Protein AF-A0A443Q9H0-F1 (afdb_monomer_lite)

Foldseek 3Di:
DDDQQQPDPDPCSVVCSVPDQKDKAWDDPPDLVSLLVVLCVVPVPCSVLSSVLQCVQHVDHGGIWMAGPDPPDPQQARIWTDQDCVSVVNDRDIDTRHDPVVVVVVVVVVVVVD

Secondary structure (DSSP, 8-state):
-----TT---HHHHHHHHH-SEEEEE--SS--HHHHHHHHHH-TT-THHHHHHHHHHTSSTT-EEEEE--TTS-GGGSEEE--SGGGGTTS--PEE---HHHHHHHHHHHHT--

Sequence (114 aa):
MLLQNIFFKSPDMRTISLNAHYLVIMKNPRDRSQIRHLAMQLYPTNVNRLIEAYSDATGKPFSYIKVDCTALTPDEFRLQSRLTPEENNGVFAPVLYPPKEVCEKLKRKRKKKL

Radius of gyration: 15.63 Å; chains: 1; bounding box: 43×32×39 Å

Structure (mmCIF, N/CA/C/O backbone):
data_AF-A0A443Q9H0-F1
#
_entry.id   AF-A0A443Q9H0-F1
#
loop_
_atom_site.group_PDB
_atom_site.id
_atom_site.type_symbol
_atom_site.label_atom_id
_atom_site.label_alt_id
_atom_site.label_comp_id
_atom_site.label_asym_id
_atom_site.label_entity_id
_atom_site.label_seq_id
_atom_site.pdbx_PDB_ins_code
_atom_site.Cartn_x
_atom_site.Cartn_y
_atom_site.Cartn_z
_atom_site.occupancy
_atom_site.B_iso_or_equiv
_atom_site.auth_seq_id
_atom_site.auth_comp_id
_atom_site.auth_asym_id
_atom_site.auth_atom_id
_atom_site.pdbx_PDB_model_num
ATOM 1 N N . MET A 1 1 ? 13.226 -20.107 -4.877 1.00 59.41 1 MET A N 1
ATOM 2 C CA . MET A 1 1 ? 12.859 -19.013 -3.946 1.00 59.41 1 MET A CA 1
ATOM 3 C C . MET A 1 1 ? 11.817 -18.139 -4.630 1.00 59.41 1 MET A C 1
ATOM 5 O O . MET A 1 1 ? 12.083 -17.705 -5.741 1.00 59.41 1 MET A O 1
ATOM 9 N N . LEU A 1 2 ? 10.659 -17.896 -4.010 1.00 71.56 2 LEU A N 1
ATOM 10 C CA . LEU A 1 2 ? 9.687 -16.917 -4.512 1.00 71.56 2 LEU A CA 1
ATOM 11 C C . LEU A 1 2 ? 10.109 -15.514 -4.050 1.00 71.56 2 LEU A C 1
ATOM 13 O O . LEU A 1 2 ? 10.341 -15.307 -2.858 1.00 71.56 2 LEU A O 1
ATOM 17 N N . LEU A 1 3 ? 10.239 -14.561 -4.975 1.00 79.25 3 LEU A N 1
ATOM 18 C CA . LEU A 1 3 ? 10.619 -13.183 -4.659 1.00 79.25 3 LEU A CA 1
ATOM 19 C C . LEU A 1 3 ? 9.378 -12.281 -4.679 1.00 79.25 3 LEU A C 1
ATOM 21 O O . LEU A 1 3 ? 8.811 -12.028 -5.734 1.00 79.25 3 LEU A O 1
ATOM 25 N N . GLN A 1 4 ? 8.986 -11.762 -3.517 1.00 82.38 4 GLN A N 1
ATOM 26 C CA . GLN A 1 4 ? 7.946 -10.736 -3.390 1.00 82.38 4 GLN A CA 1
ATOM 27 C C . GLN A 1 4 ? 8.611 -9.360 -3.303 1.00 82.38 4 GLN A C 1
ATOM 29 O O . GLN A 1 4 ? 8.785 -8.814 -2.215 1.00 82.38 4 GLN A O 1
ATOM 34 N N . ASN A 1 5 ? 9.080 -8.855 -4.445 1.00 87.75 5 ASN A N 1
ATOM 35 C CA . ASN A 1 5 ? 9.710 -7.541 -4.545 1.00 87.75 5 ASN A CA 1
ATOM 36 C C . ASN A 1 5 ? 8.859 -6.622 -5.425 1.00 87.75 5 ASN A C 1
ATOM 38 O O . ASN A 1 5 ? 8.802 -6.811 -6.638 1.00 87.75 5 ASN A O 1
ATOM 42 N N . ILE A 1 6 ? 8.235 -5.622 -4.803 1.00 87.25 6 ILE A N 1
ATOM 43 C 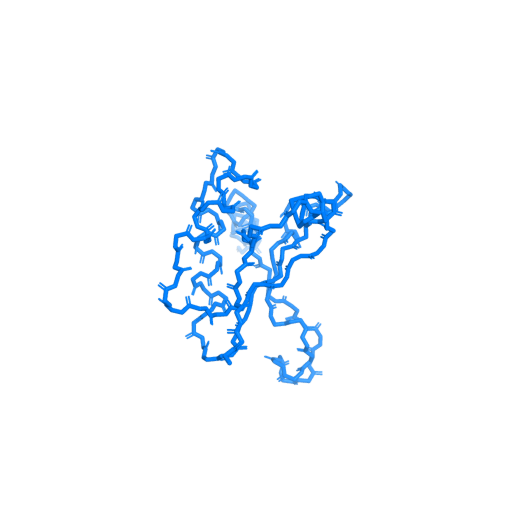CA . ILE A 1 6 ? 7.402 -4.623 -5.489 1.00 87.25 6 ILE A CA 1
ATOM 44 C C . ILE A 1 6 ? 8.276 -3.691 -6.346 1.00 87.25 6 ILE A C 1
ATOM 46 O O . ILE A 1 6 ? 7.845 -3.195 -7.381 1.00 87.25 6 ILE A O 1
ATOM 50 N N . PHE A 1 7 ? 9.541 -3.508 -5.961 1.00 88.06 7 PHE A N 1
ATOM 51 C CA . PHE A 1 7 ? 10.525 -2.670 -6.647 1.00 88.06 7 PHE A CA 1
ATOM 52 C C . PHE A 1 7 ? 11.578 -3.526 -7.355 1.00 88.06 7 PHE A C 1
ATOM 54 O O . PHE A 1 7 ? 12.789 -3.324 -7.207 1.00 88.06 7 PHE A O 1
ATOM 61 N N . PHE A 1 8 ? 11.122 -4.533 -8.103 1.00 89.25 8 PHE A N 1
ATOM 62 C CA . PHE A 1 8 ? 12.023 -5.349 -8.906 1.00 89.25 8 PHE A CA 1
ATOM 63 C C . PHE A 1 8 ? 12.728 -4.485 -9.958 1.00 89.25 8 PHE A C 1
ATOM 65 O O . PHE A 1 8 ? 12.091 -3.736 -10.700 1.00 89.25 8 PHE A O 1
ATOM 72 N N . LYS A 1 9 ? 14.060 -4.582 -10.017 1.00 87.44 9 LYS A N 1
ATOM 73 C CA . LYS A 1 9 ? 14.882 -3.814 -10.957 1.00 87.44 9 LYS A CA 1
ATOM 74 C C . LYS A 1 9 ? 14.780 -4.438 -12.347 1.00 87.44 9 LYS A C 1
ATOM 76 O O . LYS A 1 9 ? 15.572 -5.301 -12.704 1.00 87.44 9 LYS A O 1
ATOM 81 N N . SER A 1 10 ? 13.788 -4.000 -13.111 1.00 88.50 10 SER A N 1
ATOM 82 C CA . SER A 1 10 ? 13.628 -4.307 -14.532 1.00 88.50 10 SER A CA 1
ATOM 83 C C . SER A 1 10 ? 13.095 -3.064 -15.258 1.00 88.50 10 SER A C 1
ATOM 85 O O . SER A 1 10 ? 12.333 -2.311 -14.639 1.00 88.50 10 SER A O 1
ATOM 87 N N . PRO A 1 11 ? 13.492 -2.823 -16.525 1.00 87.00 11 PRO A N 1
ATOM 88 C CA . PRO A 1 11 ? 13.079 -1.644 -17.291 1.00 87.00 11 PRO A CA 1
ATOM 89 C C . PRO A 1 11 ? 11.559 -1.444 -17.316 1.00 87.00 11 PRO A C 1
ATOM 91 O O . PRO A 1 11 ? 11.074 -0.346 -17.046 1.00 87.00 11 PRO A O 1
ATOM 94 N N . ASP A 1 12 ? 10.809 -2.524 -17.533 1.00 90.62 12 ASP A N 1
ATOM 95 C CA . ASP A 1 12 ? 9.355 -2.454 -17.720 1.00 90.62 12 ASP A CA 1
ATOM 96 C C . ASP A 1 12 ? 8.584 -2.495 -16.399 1.00 90.62 12 ASP A C 1
ATOM 98 O O . ASP A 1 12 ? 7.470 -1.976 -16.298 1.00 90.62 12 ASP A O 1
ATOM 102 N N . MET A 1 13 ? 9.181 -3.069 -15.350 1.00 90.12 13 MET A N 1
ATOM 103 C CA . MET A 1 13 ? 8.496 -3.287 -14.072 1.00 90.12 13 MET A CA 1
ATOM 104 C C . MET A 1 13 ? 8.066 -1.987 -13.405 1.00 90.12 13 MET A C 1
ATOM 106 O O . MET A 1 13 ? 7.007 -1.945 -12.780 1.00 90.12 13 MET A O 1
ATOM 110 N N . ARG A 1 14 ? 8.842 -0.910 -13.571 1.00 87.38 14 ARG A N 1
ATOM 111 C CA . ARG A 1 14 ? 8.445 0.413 -13.079 1.00 87.38 14 ARG A CA 1
ATOM 112 C C . ARG A 1 14 ? 7.151 0.873 -13.750 1.00 87.38 14 ARG A C 1
ATOM 114 O O . ARG A 1 14 ? 6.229 1.293 -13.058 1.00 87.38 14 ARG A O 1
ATOM 121 N N . THR A 1 15 ? 7.080 0.786 -15.074 1.00 90.94 15 THR A N 1
ATOM 122 C CA . THR A 1 15 ? 5.912 1.215 -15.851 1.00 90.94 15 THR A CA 1
ATOM 123 C C . THR A 1 15 ? 4.695 0.353 -15.534 1.00 90.94 15 THR A C 1
ATOM 125 O O . THR A 1 15 ? 3.621 0.893 -15.276 1.00 90.94 15 THR A O 1
ATOM 128 N N . ILE A 1 16 ? 4.867 -0.970 -15.470 1.00 92.06 16 ILE A N 1
ATOM 129 C CA . ILE A 1 16 ? 3.791 -1.906 -15.120 1.00 92.06 16 ILE A CA 1
ATOM 130 C C . ILE A 1 16 ? 3.269 -1.615 -13.709 1.00 92.06 16 ILE A C 1
ATOM 132 O O . ILE A 1 16 ? 2.065 -1.466 -13.518 1.00 92.06 16 ILE A O 1
ATOM 136 N N . SER A 1 17 ? 4.163 -1.465 -12.725 1.00 90.25 17 SER A N 1
ATOM 137 C CA . SER A 1 17 ? 3.770 -1.213 -11.335 1.00 90.25 17 SER A CA 1
ATOM 138 C C . SER A 1 17 ? 3.061 0.128 -11.147 1.00 90.25 17 SER A C 1
ATOM 140 O O . SER A 1 17 ? 2.186 0.214 -10.291 1.00 90.25 17 SER A O 1
ATOM 142 N N . LEU A 1 18 ? 3.434 1.168 -11.902 1.00 89.00 18 LEU A N 1
ATOM 143 C CA . LEU A 1 18 ? 2.801 2.489 -11.809 1.00 89.00 18 LEU A CA 1
ATOM 144 C C . LEU A 1 18 ? 1.412 2.534 -12.460 1.00 89.00 18 LEU A C 1
ATOM 146 O O . LEU A 1 18 ? 0.577 3.320 -12.027 1.00 89.00 18 LEU A O 1
ATOM 150 N N . ASN A 1 19 ? 1.160 1.699 -13.472 1.00 92.06 19 ASN A N 1
ATOM 151 C CA . ASN A 1 19 ? -0.135 1.628 -14.161 1.00 92.06 19 ASN A CA 1
ATOM 152 C C . ASN A 1 19 ? -1.058 0.527 -13.611 1.00 92.06 19 ASN A C 1
ATOM 154 O O . ASN A 1 19 ? -2.198 0.394 -14.051 1.00 92.06 19 ASN A O 1
ATOM 158 N N . ALA A 1 20 ? -0.591 -0.277 -12.654 1.00 94.00 20 ALA A N 1
ATOM 159 C CA . ALA A 1 20 ? -1.397 -1.323 -12.046 1.00 94.00 20 ALA A CA 1
ATOM 160 C C . ALA A 1 20 ? -2.561 -0.724 -11.238 1.00 94.00 20 ALA A C 1
ATOM 162 O O . ALA A 1 20 ? -2.355 0.031 -10.289 1.00 94.00 20 ALA A O 1
ATOM 163 N N . HIS A 1 21 ? -3.793 -1.113 -11.573 1.00 95.31 21 HIS A N 1
ATOM 164 C CA . HIS A 1 21 ? -4.982 -0.713 -10.812 1.00 95.31 21 HIS A CA 1
ATOM 165 C C . HIS A 1 21 ? -5.080 -1.406 -9.455 1.00 95.31 21 HIS A C 1
ATOM 167 O O . HIS A 1 21 ? -5.597 -0.825 -8.505 1.00 95.31 21 HIS A O 1
ATOM 173 N N . TYR A 1 22 ? -4.577 -2.634 -9.346 1.00 95.19 22 TYR A N 1
ATOM 174 C CA . TYR A 1 22 ? -4.649 -3.415 -8.120 1.00 95.19 22 TYR A CA 1
ATOM 175 C C . TYR A 1 22 ? -3.280 -3.967 -7.763 1.00 95.19 22 TYR A C 1
ATOM 177 O O . TYR A 1 22 ? -2.614 -4.590 -8.589 1.00 95.19 22 TYR A O 1
ATOM 185 N N . LEU A 1 23 ? -2.894 -3.781 -6.506 1.00 95.38 23 LEU A N 1
ATOM 186 C CA . LEU A 1 23 ? -1.716 -4.403 -5.919 1.00 95.38 23 LEU A CA 1
ATOM 187 C C . LEU A 1 23 ? -2.170 -5.312 -4.781 1.00 95.38 23 LEU A C 1
ATOM 189 O O . LEU A 1 23 ? -2.921 -4.883 -3.908 1.00 95.38 23 LEU A O 1
ATOM 193 N N . VAL A 1 24 ? -1.702 -6.558 -4.770 1.00 95.12 24 VAL A N 1
ATOM 194 C CA . VAL A 1 24 ? -1.898 -7.486 -3.650 1.00 95.12 24 VAL A CA 1
ATOM 195 C C . VAL A 1 24 ? -0.550 -7.708 -2.987 1.00 95.12 24 VAL A C 1
ATOM 197 O O . VAL A 1 24 ? 0.365 -8.274 -3.581 1.00 95.12 24 VAL A O 1
ATOM 200 N N . ILE A 1 25 ? -0.425 -7.233 -1.753 1.00 94.69 25 ILE A N 1
ATOM 201 C CA . ILE A 1 25 ? 0.827 -7.248 -1.006 1.00 94.69 25 ILE A CA 1
ATOM 202 C C . ILE A 1 25 ? 0.700 -8.264 0.115 1.00 94.69 25 ILE A C 1
ATOM 204 O O . ILE A 1 25 ? -0.060 -8.072 1.065 1.00 94.69 25 ILE A O 1
ATOM 208 N N . MET A 1 26 ? 1.441 -9.358 -0.009 1.00 93.94 26 MET A N 1
ATOM 209 C CA . MET A 1 26 ? 1.425 -10.437 0.971 1.00 93.94 26 MET A CA 1
ATOM 210 C C . MET A 1 26 ? 2.282 -10.109 2.193 1.00 93.94 26 MET A C 1
ATOM 212 O O . MET A 1 26 ? 3.209 -9.299 2.132 1.00 93.94 26 MET A O 1
ATOM 216 N N . LYS A 1 27 ? 2.000 -10.798 3.301 1.00 93.19 27 LYS A N 1
ATOM 217 C CA . LYS A 1 27 ? 2.819 -10.751 4.508 1.00 93.19 27 LYS A CA 1
ATOM 218 C C . LYS A 1 27 ? 4.251 -11.186 4.209 1.00 93.19 27 LYS A C 1
ATOM 220 O O . LYS A 1 27 ? 4.527 -12.367 4.005 1.00 93.19 27 LYS A O 1
ATOM 225 N N . ASN A 1 28 ? 5.170 -10.236 4.317 1.00 91.44 28 ASN A N 1
ATOM 226 C CA . ASN A 1 28 ? 6.603 -10.480 4.271 1.00 91.44 28 ASN A CA 1
ATOM 227 C C . ASN A 1 28 ? 7.282 -9.893 5.527 1.00 91.44 28 ASN A C 1
ATOM 229 O O . ASN A 1 28 ? 7.375 -8.669 5.653 1.00 91.44 28 ASN A O 1
ATOM 233 N N . PRO A 1 29 ? 7.761 -10.727 6.472 1.00 89.06 29 PRO A N 1
ATOM 234 C CA . PRO A 1 29 ? 8.412 -10.242 7.690 1.00 89.06 29 PRO A CA 1
ATOM 235 C C . PRO A 1 29 ? 9.825 -9.695 7.443 1.00 89.06 29 PRO A C 1
ATOM 237 O O . PRO A 1 29 ? 10.308 -8.893 8.241 1.00 89.06 29 PRO A O 1
ATOM 240 N N . ARG A 1 30 ? 10.484 -10.114 6.351 1.00 88.75 30 ARG A N 1
ATOM 241 C CA . ARG A 1 30 ? 11.876 -9.758 6.040 1.00 88.75 30 ARG A CA 1
ATOM 242 C C . ARG A 1 30 ? 12.010 -8.316 5.565 1.00 88.75 30 ARG A C 1
ATOM 244 O O . ARG A 1 30 ? 12.999 -7.670 5.886 1.00 88.75 30 ARG A O 1
ATOM 251 N N . ASP A 1 31 ? 11.044 -7.828 4.788 1.00 84.00 31 ASP A N 1
ATOM 252 C CA . ASP A 1 31 ? 11.201 -6.584 4.033 1.00 84.00 31 ASP A CA 1
ATOM 253 C C . ASP A 1 31 ? 10.046 -5.597 4.253 1.00 84.00 31 ASP A C 1
ATOM 255 O O . ASP A 1 31 ? 9.179 -5.379 3.407 1.00 84.00 31 ASP A O 1
ATOM 259 N N . ARG A 1 32 ? 10.031 -4.991 5.446 1.00 87.62 32 ARG A N 1
ATOM 260 C CA . ARG A 1 32 ? 9.044 -3.965 5.818 1.00 87.62 32 ARG A CA 1
ATOM 261 C C . ARG A 1 32 ? 9.335 -2.592 5.203 1.00 87.62 32 ARG A C 1
ATOM 263 O O . ARG A 1 32 ? 8.433 -1.755 5.152 1.00 87.62 32 ARG A O 1
ATOM 270 N N . SER A 1 33 ? 10.560 -2.335 4.737 1.00 92.44 33 SER A N 1
ATOM 271 C CA . SER A 1 33 ? 10.917 -1.037 4.150 1.00 92.44 33 SER A CA 1
ATOM 272 C C . SER A 1 33 ? 10.214 -0.818 2.810 1.00 92.44 33 SER A C 1
ATOM 274 O O . SER A 1 33 ? 9.773 0.301 2.551 1.00 92.44 33 SER A O 1
ATOM 276 N N . GLN A 1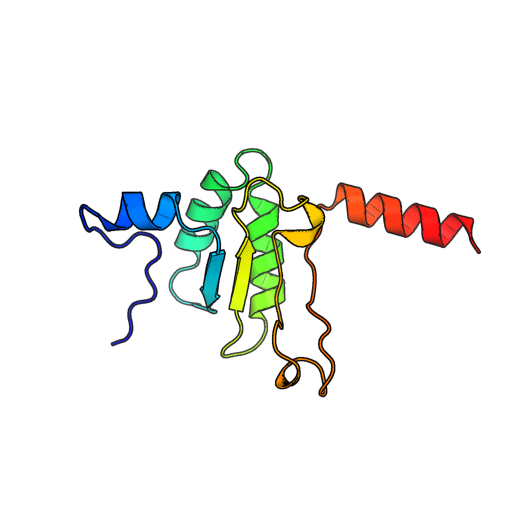 34 ? 9.996 -1.873 2.013 1.00 92.88 34 GLN A N 1
ATOM 277 C CA . GLN A 1 34 ? 9.205 -1.782 0.778 1.00 92.88 34 GLN A CA 1
ATOM 278 C C . GLN A 1 34 ? 7.805 -1.203 1.024 1.00 92.88 34 GLN A C 1
ATOM 280 O O . GLN A 1 34 ? 7.362 -0.332 0.276 1.00 92.88 34 GLN A O 1
ATOM 285 N N . ILE A 1 35 ? 7.140 -1.608 2.111 1.00 95.44 35 ILE A N 1
ATOM 286 C CA . ILE A 1 35 ? 5.817 -1.079 2.476 1.00 95.44 35 ILE A CA 1
ATOM 287 C C . ILE A 1 35 ? 5.891 0.418 2.768 1.00 95.44 35 ILE A C 1
ATOM 289 O O . ILE A 1 35 ? 5.038 1.176 2.316 1.00 95.44 35 ILE A O 1
ATOM 293 N N . ARG A 1 36 ? 6.934 0.867 3.477 1.00 95.12 36 ARG A N 1
ATOM 294 C CA . ARG A 1 36 ? 7.150 2.293 3.756 1.00 95.12 36 ARG A CA 1
ATOM 295 C C . ARG A 1 36 ? 7.399 3.087 2.473 1.00 95.12 36 ARG A C 1
ATOM 297 O O . ARG A 1 36 ? 6.836 4.166 2.319 1.00 95.12 36 ARG A O 1
ATOM 304 N N . HIS A 1 37 ? 8.214 2.569 1.555 1.00 95.06 37 HIS A N 1
ATOM 305 C CA . 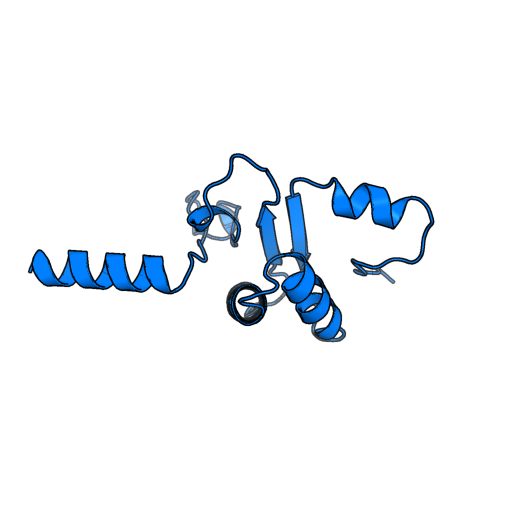HIS A 1 37 ? 8.473 3.224 0.270 1.00 95.06 37 HIS A CA 1
ATOM 306 C C . HIS A 1 37 ? 7.214 3.335 -0.585 1.00 95.06 37 HIS A C 1
ATOM 308 O O . HIS A 1 37 ? 6.921 4.414 -1.097 1.00 95.06 37 HIS A O 1
ATOM 314 N N . LEU A 1 38 ? 6.428 2.263 -0.662 1.00 95.25 38 LEU A N 1
ATOM 315 C CA . LEU A 1 38 ? 5.148 2.283 -1.357 1.00 95.25 38 LEU A CA 1
ATOM 316 C C . LEU A 1 38 ? 4.156 3.248 -0.689 1.00 95.25 38 LEU A C 1
ATOM 318 O O . LEU A 1 38 ? 3.471 4.005 -1.369 1.00 95.25 38 LEU A O 1
ATOM 322 N N . ALA A 1 39 ? 4.121 3.283 0.644 1.00 95.94 39 ALA A N 1
ATOM 323 C CA . ALA A 1 39 ? 3.270 4.197 1.398 1.00 95.94 39 ALA A CA 1
ATOM 324 C C . ALA A 1 39 ? 3.602 5.669 1.117 1.00 95.94 39 ALA A C 1
ATOM 326 O O . ALA A 1 39 ? 2.689 6.479 1.002 1.00 95.94 39 ALA A O 1
ATOM 327 N N . MET A 1 40 ? 4.884 6.014 0.957 1.00 96.00 40 MET A N 1
ATOM 328 C CA . MET A 1 40 ? 5.300 7.364 0.556 1.00 96.00 40 MET A CA 1
ATOM 329 C C . MET A 1 40 ? 4.853 7.719 -0.867 1.00 96.00 40 MET A C 1
ATOM 331 O O . MET A 1 40 ? 4.546 8.878 -1.124 1.00 96.00 40 MET A O 1
ATOM 335 N N . GLN A 1 41 ? 4.800 6.743 -1.779 1.00 93.81 41 GLN A N 1
ATOM 336 C CA . GLN A 1 41 ? 4.324 6.961 -3.149 1.00 93.81 41 GLN A CA 1
ATOM 337 C C . GLN A 1 41 ? 2.801 7.131 -3.214 1.00 93.81 41 GLN A C 1
ATOM 339 O O . GLN A 1 41 ? 2.318 8.003 -3.927 1.00 93.81 41 GLN A O 1
ATOM 344 N N . LEU A 1 42 ? 2.049 6.323 -2.461 1.00 93.81 42 LEU A N 1
ATOM 345 C CA . LEU A 1 42 ? 0.581 6.344 -2.478 1.00 93.81 42 LEU A CA 1
ATOM 346 C C . LEU A 1 42 ? -0.017 7.448 -1.598 1.00 93.81 42 LEU A C 1
ATOM 348 O O . LEU A 1 42 ? -1.038 8.036 -1.945 1.00 93.81 42 LEU A O 1
ATOM 352 N N . TYR A 1 43 ? 0.605 7.721 -0.450 1.00 94.50 43 TYR A N 1
ATOM 353 C CA . TYR A 1 43 ? 0.097 8.631 0.575 1.00 94.50 43 TYR A CA 1
ATOM 354 C C . TYR A 1 43 ? 1.222 9.542 1.093 1.00 94.50 43 TYR A C 1
ATOM 356 O O . TYR A 1 43 ? 1.618 9.431 2.258 1.00 94.50 43 TYR A O 1
ATOM 364 N N . PRO A 1 44 ? 1.741 10.471 0.267 1.00 93.44 44 PRO A N 1
ATOM 365 C CA . PRO A 1 44 ? 2.901 11.294 0.620 1.00 93.44 44 PRO A CA 1
ATOM 366 C C . PRO A 1 44 ? 2.694 12.127 1.894 1.00 93.44 44 PRO A C 1
ATOM 368 O O . PRO A 1 44 ? 3.633 12.341 2.654 1.00 93.44 44 PRO A O 1
ATOM 371 N N . THR A 1 45 ? 1.460 12.549 2.173 1.00 94.50 45 THR A N 1
ATOM 372 C CA . THR A 1 45 ? 1.101 13.315 3.378 1.00 94.50 45 THR A CA 1
ATOM 373 C C . THR A 1 45 ? 0.750 12.437 4.581 1.00 94.50 45 THR A C 1
ATOM 375 O O . THR A 1 45 ? 0.692 12.936 5.703 1.00 94.50 45 THR A O 1
ATOM 378 N N . ASN A 1 46 ? 0.503 11.136 4.383 1.00 93.44 46 ASN A N 1
ATOM 379 C CA . ASN A 1 46 ? 0.039 10.232 5.437 1.00 93.44 46 ASN A CA 1
ATOM 380 C C . ASN A 1 46 ? 0.541 8.793 5.239 1.00 93.44 46 ASN A C 1
ATOM 382 O O . ASN A 1 46 ? -0.228 7.845 5.077 1.00 93.44 46 ASN A O 1
ATOM 386 N N . VAL A 1 47 ? 1.862 8.634 5.299 1.00 94.56 47 VAL A N 1
ATOM 387 C CA . VAL A 1 47 ? 2.560 7.349 5.119 1.00 94.56 47 VAL A CA 1
ATOM 388 C C . VAL A 1 47 ? 2.077 6.285 6.116 1.00 94.56 47 VAL A C 1
ATOM 390 O O . VAL A 1 47 ? 1.950 5.108 5.776 1.00 94.56 47 VAL A O 1
ATOM 393 N N . ASN A 1 48 ? 1.761 6.696 7.348 1.00 94.88 48 ASN A N 1
ATOM 394 C CA . ASN A 1 48 ? 1.322 5.783 8.406 1.00 94.88 48 ASN A CA 1
ATOM 395 C C . ASN A 1 48 ? 0.031 5.047 8.048 1.00 94.88 48 ASN A C 1
ATOM 397 O O . ASN A 1 48 ? -0.171 3.934 8.520 1.00 94.88 48 ASN A O 1
ATOM 401 N N . ARG A 1 49 ? -0.805 5.612 7.173 1.00 94.62 49 ARG A N 1
ATOM 402 C CA . ARG A 1 49 ? -2.051 4.981 6.739 1.00 94.62 49 ARG A CA 1
ATOM 403 C C . ARG A 1 49 ? -1.836 3.576 6.185 1.00 94.62 49 ARG A C 1
ATOM 405 O O . ARG A 1 49 ? -2.472 2.636 6.653 1.00 94.62 49 ARG A O 1
ATOM 412 N N . LEU A 1 50 ? -0.959 3.430 5.191 1.00 96.25 50 LEU A N 1
ATOM 413 C CA . LEU A 1 50 ? -0.715 2.122 4.583 1.00 96.25 50 LEU A CA 1
ATOM 414 C C . LEU A 1 50 ? 0.062 1.210 5.533 1.00 96.25 50 LEU A C 1
ATOM 416 O O . LEU A 1 50 ? -0.200 0.015 5.565 1.00 96.25 50 LEU A O 1
ATOM 420 N N . ILE A 1 51 ? 0.992 1.759 6.319 1.00 96.00 51 ILE A N 1
ATOM 421 C CA . ILE A 1 51 ? 1.802 0.974 7.261 1.00 96.00 51 ILE A CA 1
ATOM 422 C C . ILE A 1 51 ? 0.922 0.339 8.345 1.00 96.00 51 ILE A C 1
ATOM 424 O O . ILE A 1 51 ? 1.034 -0.859 8.598 1.00 96.00 51 ILE A O 1
ATOM 428 N N . GLU A 1 52 ? 0.037 1.122 8.964 1.00 96.06 52 GLU A N 1
ATOM 429 C CA . GLU A 1 52 ? -0.894 0.645 9.990 1.00 96.06 52 GLU A CA 1
ATOM 430 C C . GLU A 1 52 ? -1.885 -0.368 9.399 1.00 96.06 52 GLU A C 1
ATOM 432 O O . GLU A 1 52 ? -2.051 -1.453 9.956 1.00 96.06 52 GLU A O 1
ATOM 437 N N . ALA A 1 53 ? -2.473 -0.064 8.233 1.00 96.62 53 ALA A N 1
ATOM 438 C CA . ALA A 1 53 ? -3.395 -0.970 7.547 1.00 96.62 53 ALA A CA 1
ATOM 439 C C . ALA A 1 53 ? -2.723 -2.296 7.160 1.00 96.62 53 ALA A C 1
ATOM 441 O O . ALA A 1 53 ? -3.290 -3.362 7.381 1.00 96.62 53 ALA A O 1
ATOM 442 N N . TYR A 1 54 ? -1.496 -2.250 6.631 1.00 96.56 54 TYR A N 1
ATOM 443 C CA . TYR A 1 54 ? -0.713 -3.445 6.320 1.00 96.56 54 TYR A CA 1
ATOM 444 C C . TYR A 1 54 ? -0.405 -4.246 7.585 1.00 96.56 54 TYR A C 1
ATOM 446 O O . TYR A 1 54 ? -0.526 -5.468 7.566 1.00 96.56 54 TYR A O 1
ATOM 454 N N . SER A 1 55 ? -0.030 -3.590 8.687 1.00 95.75 55 SER A N 1
ATOM 455 C CA . SER A 1 55 ? 0.262 -4.274 9.951 1.00 95.75 55 SER A CA 1
ATOM 456 C C . SER A 1 55 ? -0.961 -5.006 10.509 1.00 95.75 55 SER A C 1
ATOM 458 O O . SER A 1 55 ? -0.820 -6.129 10.988 1.00 95.75 55 SER A O 1
ATOM 460 N N . ASP A 1 56 ? -2.144 -4.394 10.435 1.00 95.94 56 ASP A N 1
ATOM 461 C CA . ASP A 1 56 ? -3.395 -5.030 10.856 1.00 95.94 56 ASP A CA 1
ATOM 462 C C . ASP A 1 56 ? -3.802 -6.170 9.906 1.00 95.94 56 ASP A C 1
ATOM 464 O O . ASP A 1 56 ? -4.005 -7.309 10.338 1.00 95.94 56 ASP A O 1
ATOM 468 N N . ALA A 1 57 ? -3.816 -5.897 8.596 1.00 95.81 57 ALA A N 1
ATOM 469 C CA . ALA A 1 57 ? -4.165 -6.877 7.570 1.00 95.81 57 ALA A CA 1
ATOM 470 C C . ALA A 1 57 ? -3.244 -8.101 7.611 1.00 95.81 57 ALA A C 1
ATOM 472 O O . ALA A 1 57 ? -3.703 -9.228 7.417 1.00 95.81 57 ALA A O 1
ATOM 473 N N . THR A 1 58 ? -1.955 -7.892 7.909 1.00 95.19 58 THR A N 1
ATOM 474 C CA . THR A 1 58 ? -0.935 -8.944 7.893 1.00 95.19 58 THR A CA 1
ATOM 475 C C . THR A 1 58 ? -0.644 -9.606 9.245 1.00 95.19 58 THR A C 1
ATOM 477 O O . THR A 1 58 ? 0.384 -10.269 9.429 1.00 95.19 58 THR A O 1
ATOM 480 N N . GLY A 1 59 ? -1.551 -9.500 10.221 1.00 92.75 59 GLY A N 1
ATOM 481 C CA . GLY A 1 59 ? -1.376 -10.125 11.539 1.00 92.75 59 GLY A CA 1
ATOM 482 C C . GLY A 1 59 ? -1.195 -11.654 11.485 1.00 92.75 59 GLY A C 1
ATOM 483 O O . GLY A 1 59 ? -0.315 -12.204 12.150 1.00 92.75 59 GLY A O 1
ATOM 484 N N . LYS A 1 60 ? -1.938 -12.353 10.617 1.00 92.44 60 LYS A N 1
ATOM 485 C CA . LYS A 1 60 ? -1.917 -13.828 10.487 1.00 92.44 60 LYS A CA 1
ATOM 486 C C . LYS A 1 60 ? -0.918 -14.320 9.423 1.00 92.44 60 LYS A C 1
ATOM 488 O O . LYS A 1 60 ? -0.562 -13.545 8.543 1.00 92.44 60 LYS A O 1
ATOM 493 N N . PRO A 1 61 ? -0.418 -15.566 9.460 1.00 92.44 61 PRO A N 1
ATOM 494 C CA . PRO A 1 61 ? 0.333 -16.147 8.337 1.00 92.44 61 PRO A CA 1
ATOM 495 C C . PRO A 1 61 ? -0.47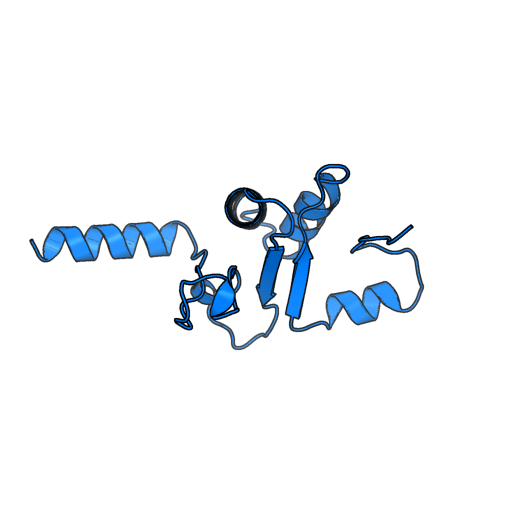4 -16.127 7.026 1.00 92.44 61 PRO A C 1
ATOM 497 O O . PRO A 1 61 ? -1.698 -16.178 7.075 1.00 92.44 61 PRO A O 1
ATOM 500 N N . PHE A 1 62 ? 0.209 -16.037 5.878 1.00 90.81 62 PHE A N 1
ATOM 501 C CA . PHE A 1 62 ? -0.382 -16.056 4.520 1.00 90.81 62 PHE A CA 1
ATOM 502 C C . PHE A 1 62 ? -1.438 -14.981 4.211 1.00 90.81 62 PHE A C 1
ATOM 504 O O . PHE A 1 62 ? -2.133 -15.050 3.205 1.00 90.81 62 PHE A O 1
ATOM 511 N N . SER A 1 63 ? -1.527 -13.959 5.052 1.00 94.44 63 SER A N 1
ATOM 512 C CA . SER A 1 63 ? -2.408 -12.813 4.860 1.00 94.44 63 SER A CA 1
ATOM 513 C C . SER A 1 63 ? -1.820 -11.787 3.889 1.00 94.44 63 SER A C 1
ATOM 515 O O . SER A 1 63 ? -0.630 -11.817 3.554 1.00 94.44 63 SER A O 1
ATOM 517 N N . TYR A 1 64 ? -2.663 -10.865 3.437 1.00 95.56 64 TYR A N 1
ATOM 518 C CA . TYR A 1 64 ? -2.314 -9.839 2.464 1.00 95.56 64 TYR A CA 1
ATOM 519 C C . TYR A 1 64 ? -3.169 -8.582 2.652 1.00 95.56 64 TYR A C 1
ATOM 521 O O . TYR A 1 64 ? -4.216 -8.606 3.302 1.00 95.56 64 TYR A O 1
ATOM 529 N N . ILE A 1 65 ? -2.731 -7.488 2.035 1.00 96.69 65 ILE A N 1
ATOM 530 C CA . ILE A 1 65 ? -3.545 -6.294 1.809 1.00 96.69 65 ILE A CA 1
ATOM 531 C C . ILE A 1 65 ? -3.682 -6.061 0.304 1.00 96.69 65 ILE A C 1
ATOM 533 O O . ILE A 1 65 ? -2.710 -6.162 -0.446 1.00 96.69 65 ILE A O 1
ATOM 537 N N . LYS A 1 66 ? -4.896 -5.750 -0.140 1.00 96.88 66 LYS A N 1
ATOM 538 C CA . LYS A 1 66 ? -5.174 -5.214 -1.469 1.00 96.88 66 LYS A CA 1
ATOM 539 C C . LYS A 1 66 ? -5.133 -3.693 -1.401 1.00 96.88 66 LYS A C 1
ATOM 541 O O . LYS A 1 66 ? -5.782 -3.085 -0.548 1.00 96.88 66 LYS A O 1
ATOM 546 N N . VAL A 1 67 ? -4.425 -3.103 -2.350 1.00 97.00 67 VAL A N 1
ATOM 547 C CA . VAL A 1 67 ? -4.409 -1.671 -2.626 1.00 97.00 67 VAL A CA 1
ATOM 548 C C . VAL A 1 67 ? -5.063 -1.432 -3.983 1.00 97.00 67 VAL A C 1
ATOM 550 O O . VAL A 1 67 ? -4.679 -2.049 -4.975 1.00 97.00 67 VAL A O 1
ATOM 553 N N . ASP A 1 68 ? -6.054 -0.549 -4.017 1.00 96.75 68 ASP A N 1
ATOM 554 C CA . ASP A 1 68 ? -6.733 -0.090 -5.226 1.00 96.75 68 ASP A CA 1
ATOM 555 C C . ASP A 1 68 ? -6.235 1.310 -5.622 1.00 96.75 68 ASP A C 1
ATOM 557 O O . ASP A 1 68 ? -6.435 2.310 -4.917 1.00 96.75 68 ASP A O 1
ATOM 561 N N . CYS A 1 69 ? -5.577 1.359 -6.775 1.00 95.25 69 CYS A N 1
ATOM 562 C CA . CYS A 1 69 ? -5.005 2.546 -7.397 1.00 95.25 69 CYS A CA 1
ATOM 563 C C . CYS A 1 69 ? -5.929 3.155 -8.467 1.00 95.25 69 CYS A C 1
ATOM 565 O O . CYS A 1 69 ? -5.575 4.165 -9.069 1.00 95.25 69 CYS A O 1
ATOM 567 N N . THR A 1 70 ? -7.125 2.602 -8.693 1.00 95.38 70 THR A N 1
ATOM 568 C CA . THR A 1 70 ? -8.078 3.108 -9.694 1.00 95.38 70 THR A C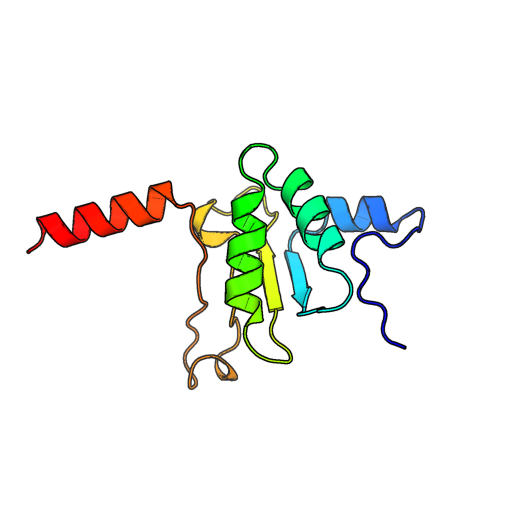A 1
ATOM 569 C C . THR A 1 70 ? -8.506 4.541 -9.360 1.00 95.38 70 THR A C 1
ATOM 571 O O . THR A 1 70 ? -8.744 4.886 -8.197 1.00 95.38 70 THR A O 1
ATOM 574 N N . ALA A 1 71 ? -8.618 5.402 -10.375 1.00 92.31 71 ALA A N 1
ATOM 575 C CA . ALA A 1 71 ? -8.942 6.820 -10.187 1.00 92.31 71 ALA A CA 1
ATOM 576 C C . ALA A 1 71 ? -10.343 7.045 -9.586 1.00 92.31 71 ALA A C 1
ATOM 578 O O . ALA A 1 71 ? -10.521 7.928 -8.752 1.00 92.31 71 ALA A O 1
ATOM 579 N N . LEU A 1 72 ? -11.320 6.217 -9.969 1.00 95.00 72 LEU A N 1
ATOM 580 C CA . LEU A 1 72 ? -12.718 6.342 -9.542 1.00 95.00 72 LEU A CA 1
ATOM 581 C C . LEU A 1 72 ? -12.994 5.778 -8.143 1.00 95.00 72 LEU A C 1
ATOM 583 O O . LEU A 1 72 ? -14.045 6.065 -7.574 1.00 95.00 72 LEU A O 1
ATOM 587 N N . THR A 1 73 ? -12.082 4.978 -7.582 1.00 94.00 73 THR A N 1
ATOM 588 C CA . THR A 1 73 ? -12.302 4.347 -6.278 1.00 94.00 73 THR A CA 1
ATOM 589 C C . THR A 1 73 ? -12.256 5.402 -5.166 1.00 94.00 73 THR A C 1
ATOM 591 O O . THR A 1 73 ? -11.226 6.072 -5.001 1.00 94.00 73 THR A O 1
ATOM 594 N N . PRO A 1 74 ? -13.332 5.550 -4.364 1.00 93.75 74 PRO A N 1
ATOM 595 C CA . PRO A 1 74 ? -13.316 6.434 -3.209 1.00 93.75 74 PRO A CA 1
ATOM 596 C C . PRO A 1 74 ? -12.261 5.990 -2.202 1.00 93.75 74 PRO A C 1
ATOM 598 O O . PRO A 1 74 ? -12.009 4.800 -2.010 1.00 93.75 74 PRO A O 1
ATOM 601 N N . ASP A 1 75 ? -11.666 6.959 -1.517 1.00 91.06 75 ASP A N 1
ATOM 602 C CA . ASP A 1 75 ? -10.498 6.733 -0.670 1.00 91.06 75 ASP A CA 1
ATOM 603 C C . ASP A 1 75 ? -10.752 5.717 0.467 1.00 91.06 75 ASP A C 1
ATOM 605 O O . ASP A 1 75 ? -9.871 4.948 0.846 1.00 91.06 75 ASP A O 1
ATOM 609 N N . GLU A 1 76 ? -11.994 5.637 0.943 1.00 92.62 76 GLU A N 1
ATOM 610 C CA . GLU A 1 76 ? -12.471 4.698 1.968 1.00 92.62 76 GLU A CA 1
ATOM 611 C C . GLU A 1 76 ? -12.358 3.222 1.566 1.00 92.62 76 GLU A C 1
ATOM 613 O O . GLU A 1 76 ? -12.209 2.359 2.430 1.00 92.62 76 GLU A O 1
ATOM 618 N N . PHE A 1 77 ? -12.396 2.934 0.263 1.00 94.50 77 PHE A N 1
ATOM 619 C CA . PHE A 1 77 ? -12.407 1.575 -0.276 1.00 94.50 77 PHE A CA 1
ATOM 620 C C . PHE A 1 77 ? -11.061 1.154 -0.864 1.00 94.50 77 PHE A C 1
ATOM 622 O O . PHE A 1 77 ? -10.948 0.032 -1.353 1.00 94.50 77 PHE A O 1
ATOM 629 N N . ARG A 1 78 ? -10.035 2.016 -0.823 1.00 95.75 78 ARG A N 1
ATOM 630 C CA . ARG A 1 78 ? -8.750 1.735 -1.484 1.00 95.75 78 ARG A CA 1
ATOM 631 C C . ARG A 1 78 ? -7.946 0.620 -0.834 1.00 95.75 78 ARG A C 1
ATOM 633 O O . ARG A 1 78 ? -7.213 -0.080 -1.520 1.00 95.75 78 ARG A O 1
ATOM 640 N N . LEU A 1 79 ? -8.061 0.473 0.479 1.00 97.38 79 LEU A N 1
ATOM 641 C CA . LEU A 1 79 ? -7.295 -0.492 1.256 1.00 97.38 79 LEU A CA 1
ATOM 642 C C . LEU A 1 79 ? -8.244 -1.549 1.807 1.00 97.38 79 LEU A C 1
ATOM 644 O O . LEU A 1 79 ? -9.178 -1.223 2.543 1.00 97.38 79 LEU A O 1
ATOM 648 N N . GLN A 1 80 ? -8.014 -2.805 1.427 1.00 96.50 80 GLN A N 1
ATOM 649 C CA . GLN A 1 80 ? -8.905 -3.920 1.742 1.00 96.50 80 GLN A CA 1
ATOM 650 C C . GLN A 1 80 ? -8.103 -5.165 2.134 1.00 96.50 80 GLN A C 1
ATOM 652 O O . GLN A 1 80 ? -7.007 -5.387 1.624 1.00 96.50 80 GLN A O 1
ATOM 657 N N . SER A 1 81 ? -8.650 -6.012 2.998 1.00 96.19 81 SER A N 1
ATOM 658 C CA . SER A 1 81 ? -8.133 -7.363 3.255 1.00 96.19 81 SER A CA 1
ATOM 659 C C . SER A 1 81 ? -9.286 -8.360 3.365 1.00 96.19 81 SER A C 1
ATOM 661 O O . SER A 1 81 ? -10.450 -7.958 3.416 1.00 96.19 81 SER A O 1
ATOM 663 N N . ARG A 1 82 ? -8.963 -9.661 3.378 1.00 93.62 82 ARG A N 1
ATOM 664 C CA . ARG A 1 82 ? -9.943 -10.759 3.453 1.00 93.62 82 ARG A CA 1
ATOM 665 C C . ARG A 1 82 ? -10.988 -10.669 2.343 1.00 93.62 82 ARG A C 1
ATOM 667 O O . ARG A 1 82 ? -12.171 -10.472 2.601 1.00 93.62 82 ARG A O 1
ATOM 674 N N . LEU A 1 83 ? -10.539 -10.711 1.093 1.00 91.25 83 LEU A N 1
ATOM 675 C CA . LEU A 1 83 ? -11.427 -10.548 -0.061 1.00 91.25 83 LEU A CA 1
ATOM 676 C C . LEU A 1 83 ? -12.254 -11.800 -0.351 1.00 91.25 83 LEU A C 1
ATOM 678 O O . LEU A 1 83 ? -13.236 -11.712 -1.081 1.00 91.25 83 LEU A O 1
ATOM 682 N N . THR A 1 84 ? -11.858 -12.954 0.179 1.00 89.12 84 THR A N 1
ATOM 683 C CA . THR A 1 84 ? -12.501 -14.229 -0.147 1.00 89.12 84 THR A CA 1
ATOM 684 C C . THR A 1 84 ? -13.534 -14.630 0.919 1.00 89.12 84 THR A C 1
ATOM 686 O O . THR A 1 84 ? -13.376 -14.275 2.095 1.00 89.12 84 THR A O 1
ATOM 689 N N . PRO A 1 85 ? -14.620 -15.339 0.552 1.00 89.94 85 PRO A N 1
ATOM 690 C CA . PRO A 1 85 ? -15.590 -15.848 1.523 1.00 89.94 85 PRO A CA 1
ATOM 691 C C . PRO A 1 85 ? -14.967 -16.789 2.560 1.00 89.94 85 PRO A C 1
ATOM 693 O O . PRO A 1 85 ? -15.361 -16.767 3.726 1.00 89.94 85 PRO A O 1
ATOM 696 N N . GLU A 1 86 ? -13.967 -17.579 2.171 1.00 89.25 86 GLU A N 1
ATOM 697 C CA . GLU A 1 86 ? -13.258 -18.523 3.041 1.00 89.25 86 GLU A CA 1
ATOM 698 C C . GLU A 1 86 ? -12.567 -17.811 4.212 1.00 89.25 86 GLU A C 1
ATOM 700 O O . GLU A 1 86 ? -12.505 -18.335 5.323 1.00 89.25 86 GLU A O 1
ATOM 705 N N . GLU A 1 87 ? -12.104 -16.579 3.995 1.00 85.94 87 GLU A N 1
ATOM 706 C CA . GLU A 1 87 ? -11.481 -15.748 5.030 1.00 85.94 87 GLU A CA 1
ATOM 707 C C . GLU A 1 87 ? -12.498 -15.126 6.006 1.00 85.94 87 GLU A C 1
ATOM 709 O O . GLU A 1 87 ? -12.107 -14.600 7.054 1.00 85.94 87 GLU A O 1
ATOM 714 N N . ASN A 1 88 ? -13.792 -15.195 5.677 1.00 85.94 88 ASN A N 1
ATOM 715 C CA . ASN A 1 88 ? -14.892 -14.490 6.337 1.00 85.94 88 ASN A CA 1
ATOM 716 C C . ASN A 1 88 ? -16.091 -15.419 6.626 1.00 85.94 88 ASN A C 1
ATOM 718 O O . ASN A 1 88 ? -17.249 -15.020 6.490 1.00 85.94 88 ASN A O 1
ATOM 722 N N . ASN A 1 89 ? -15.828 -16.663 7.039 1.00 85.81 89 ASN A N 1
ATOM 723 C CA . ASN A 1 89 ? -16.852 -17.644 7.440 1.00 85.81 89 ASN A CA 1
ATOM 724 C C . ASN A 1 89 ? -17.920 -17.918 6.357 1.00 85.81 89 ASN A C 1
ATOM 726 O O . ASN A 1 89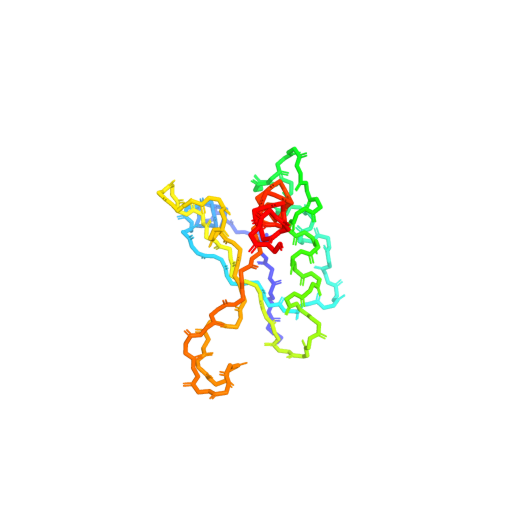 ? -19.092 -18.114 6.671 1.00 85.81 89 ASN A O 1
ATOM 730 N N . GLY A 1 90 ? -17.529 -17.907 5.082 1.00 87.50 90 GLY A N 1
ATOM 731 C CA . GLY A 1 90 ? -18.425 -18.140 3.947 1.00 87.50 90 GLY A CA 1
ATOM 732 C C . GLY A 1 90 ? -19.207 -16.907 3.488 1.00 87.50 90 GLY A C 1
ATOM 733 O O . GLY A 1 90 ? -20.041 -17.022 2.594 1.00 87.50 90 GLY A O 1
ATOM 734 N N . VAL A 1 91 ? -18.945 -15.725 4.056 1.00 88.62 91 VAL A N 1
ATOM 735 C CA . VAL A 1 91 ? -19.612 -14.471 3.675 1.00 88.62 91 VAL A CA 1
ATOM 736 C C . VAL A 1 91 ? -18.644 -13.570 2.918 1.00 88.62 91 VAL A C 1
ATOM 738 O O . VAL A 1 91 ? -17.513 -13.364 3.341 1.00 88.62 91 VAL A O 1
ATOM 741 N N . PHE A 1 92 ? -19.082 -12.963 1.817 1.00 88.19 92 PHE A N 1
ATOM 742 C CA . PHE A 1 92 ? -18.286 -11.939 1.140 1.00 88.19 92 PHE A CA 1
ATOM 743 C C . PHE A 1 92 ? -18.332 -10.616 1.925 1.00 88.19 92 PHE A C 1
ATOM 745 O O . PHE A 1 92 ? -19.191 -9.766 1.690 1.00 88.19 92 PHE A O 1
ATOM 752 N N . ALA A 1 93 ? -17.422 -10.457 2.890 1.00 90.38 93 ALA A N 1
ATOM 753 C CA . ALA A 1 93 ? -17.332 -9.276 3.750 1.00 90.38 93 ALA A CA 1
ATOM 754 C C . ALA A 1 93 ? -15.878 -8.786 3.909 1.00 90.38 93 ALA A C 1
ATOM 756 O O . ALA A 1 93 ? -15.261 -9.014 4.952 1.00 90.38 93 ALA A O 1
ATOM 757 N N . PRO A 1 94 ? -15.323 -8.092 2.896 1.00 92.38 94 PRO A N 1
ATOM 758 C CA . PRO A 1 94 ? -13.981 -7.529 2.975 1.00 92.38 94 PRO A CA 1
ATOM 759 C C . PRO A 1 94 ? -13.798 -6.584 4.162 1.00 92.38 94 PRO A C 1
ATOM 761 O O . PRO A 1 94 ? -14.654 -5.745 4.456 1.00 92.38 94 PRO A O 1
ATOM 764 N N . VAL A 1 95 ? -12.634 -6.666 4.804 1.00 94.06 95 VAL A N 1
ATOM 765 C CA . VAL A 1 95 ? -12.230 -5.704 5.832 1.00 94.06 95 VAL A CA 1
ATOM 766 C C . VAL A 1 95 ? -11.706 -4.453 5.138 1.00 94.06 95 VAL A C 1
ATOM 768 O O . VAL A 1 95 ? -10.778 -4.526 4.334 1.00 94.06 95 VAL A O 1
ATOM 771 N N . LEU A 1 96 ? -12.305 -3.305 5.450 1.00 95.25 96 LEU A N 1
ATOM 772 C CA . LEU A 1 96 ? -11.944 -2.009 4.879 1.00 95.25 96 LEU A CA 1
ATOM 773 C C . LEU A 1 96 ? -11.056 -1.214 5.838 1.00 95.25 96 LEU A C 1
ATOM 775 O O . LEU A 1 96 ? -11.313 -1.177 7.043 1.00 95.25 96 LEU A O 1
ATOM 779 N N . TYR A 1 97 ? -10.075 -0.505 5.283 1.00 95.75 97 TYR A N 1
ATOM 780 C CA . TYR A 1 97 ? -9.188 0.395 6.024 1.00 95.75 97 TYR A CA 1
ATOM 781 C C . TYR A 1 97 ? -9.398 1.851 5.579 1.00 95.75 97 TYR A C 1
ATOM 783 O O . TYR A 1 97 ? -8.581 2.400 4.827 1.00 95.75 97 TYR A O 1
ATOM 791 N N . PRO A 1 98 ? -10.501 2.493 6.012 1.00 93.69 98 PRO A N 1
ATOM 792 C CA . PRO A 1 98 ? -10.792 3.867 5.637 1.00 93.69 98 PRO A CA 1
ATOM 793 C C . PRO A 1 98 ? -9.828 4.856 6.316 1.00 93.69 98 PRO A C 1
ATOM 795 O O . PRO A 1 98 ? -9.235 4.549 7.357 1.00 93.69 98 PRO A O 1
ATOM 798 N N . PRO A 1 99 ? -9.701 6.084 5.784 1.00 91.94 99 PRO A N 1
ATOM 799 C CA . PRO A 1 99 ? -8.971 7.160 6.447 1.00 91.94 99 PRO A CA 1
ATOM 800 C C . PRO A 1 99 ? -9.462 7.400 7.881 1.00 91.94 99 PRO A C 1
ATOM 802 O O . PRO A 1 99 ? -10.663 7.329 8.166 1.00 91.94 99 PRO A O 1
ATOM 805 N N . LYS A 1 100 ? -8.545 7.771 8.785 1.00 87.50 100 LYS A N 1
ATOM 806 C CA . LYS A 1 100 ? -8.863 8.051 10.201 1.00 87.50 100 LYS A CA 1
ATOM 807 C C . LYS A 1 100 ? -9.991 9.080 10.350 1.00 87.50 100 LYS A C 1
ATOM 809 O O . LYS A 1 100 ? -10.883 8.901 11.172 1.00 87.50 100 LYS A O 1
ATOM 814 N N . GLU A 1 101 ? -10.005 10.106 9.504 1.00 86.62 101 GLU A N 1
ATOM 815 C CA . GLU A 1 101 ? -11.031 11.157 9.482 1.00 86.62 101 GLU A CA 1
ATOM 816 C C . GLU A 1 101 ? -12.448 10.614 9.254 1.00 86.62 101 GLU A C 1
ATOM 818 O O . GLU A 1 101 ? -13.406 11.050 9.897 1.00 86.62 101 GLU A O 1
ATOM 823 N N . VAL A 1 102 ? -12.587 9.643 8.351 1.00 85.62 102 VAL A N 1
ATOM 824 C CA . VAL A 1 102 ? -13.865 8.989 8.047 1.00 85.62 102 VAL A CA 1
ATOM 825 C C . VAL A 1 102 ? -14.287 8.115 9.223 1.00 85.62 102 VAL A C 1
ATOM 827 O O . VAL A 1 102 ? -15.436 8.184 9.667 1.00 85.62 102 VAL A O 1
ATOM 830 N N . CYS A 1 103 ? -13.346 7.355 9.787 1.00 80.62 103 CYS A N 1
ATOM 831 C CA . CYS A 1 103 ? -13.591 6.514 10.955 1.00 80.62 103 CYS A CA 1
ATOM 832 C C . CYS A 1 103 ? -14.112 7.342 12.148 1.00 80.62 103 CYS A C 1
ATOM 834 O O . CYS A 1 103 ? -15.108 6.981 12.780 1.00 80.62 103 CYS A O 1
ATOM 836 N N . GLU A 1 104 ? -13.522 8.514 12.402 1.00 84.56 104 GLU A N 1
ATOM 837 C CA . GLU A 1 104 ? -13.973 9.432 13.454 1.00 84.56 104 GLU A CA 1
ATOM 838 C C . GLU A 1 104 ? -15.369 10.020 13.183 1.00 84.56 104 GLU A C 1
ATOM 840 O O . GLU A 1 104 ? -16.206 10.092 14.091 1.00 84.56 104 GLU A O 1
ATOM 845 N N . LYS A 1 105 ? -15.685 10.377 11.931 1.00 83.31 105 LYS A N 1
ATOM 846 C CA . LYS A 1 105 ? -17.037 10.833 11.547 1.00 83.31 105 LYS A CA 1
ATOM 847 C C . LYS A 1 105 ? -18.090 9.739 11.762 1.00 83.31 105 LYS A C 1
ATOM 849 O O . LYS A 1 105 ? -19.173 10.033 12.276 1.00 83.31 105 LYS A O 1
ATOM 854 N N . LEU A 1 106 ? -17.778 8.487 11.422 1.00 80.75 106 LEU A N 1
ATOM 855 C CA . LEU A 1 106 ? -18.668 7.337 11.631 1.00 80.75 106 LEU A CA 1
ATOM 856 C C . LEU A 1 106 ? -18.936 7.086 13.121 1.00 80.75 106 LEU A C 1
ATOM 858 O O . LEU A 1 106 ? -20.091 6.906 13.517 1.00 80.75 106 LEU A O 1
ATOM 862 N N . LYS A 1 107 ? -17.897 7.157 13.966 1.00 80.31 107 LYS A N 1
ATOM 863 C CA . LYS A 1 107 ? -18.036 7.047 15.429 1.00 80.31 107 LYS A CA 1
ATOM 864 C C . LYS A 1 107 ? -18.931 8.153 15.999 1.00 80.31 107 LYS A C 1
ATOM 866 O O . LYS A 1 107 ? -19.811 7.868 16.810 1.00 80.31 107 LYS A O 1
ATOM 871 N N . ARG A 1 108 ? -18.759 9.401 15.544 1.00 76.88 108 ARG A N 1
ATOM 872 C CA . ARG A 1 108 ? -19.593 10.546 15.963 1.00 76.88 108 ARG A CA 1
ATOM 873 C C . ARG A 1 108 ? -21.057 10.391 15.540 1.00 76.88 108 ARG A C 1
ATOM 875 O O . ARG A 1 108 ? -21.941 10.689 16.336 1.00 76.88 108 ARG A O 1
ATOM 882 N N . LYS A 1 109 ? -21.328 9.895 14.325 1.00 74.25 109 LYS A N 1
ATOM 883 C CA . LYS A 1 109 ? -22.700 9.611 13.859 1.00 74.25 109 LYS A CA 1
ATOM 884 C C . LYS A 1 109 ? -23.372 8.506 14.676 1.00 74.25 109 LYS A C 1
ATOM 886 O O . LYS A 1 109 ? -24.539 8.650 15.018 1.00 74.25 109 LYS A O 1
ATOM 891 N N . ARG A 1 110 ? -22.642 7.440 15.027 1.00 75.31 110 ARG A N 1
ATOM 892 C CA . ARG A 1 110 ? -23.155 6.369 15.900 1.00 75.31 110 ARG A CA 1
ATOM 893 C C . ARG A 1 110 ? -23.484 6.868 17.309 1.00 75.31 110 ARG A C 1
ATOM 895 O O . ARG A 1 110 ? -24.540 6.527 17.817 1.00 75.31 110 ARG A O 1
ATOM 902 N N . LYS A 1 111 ? -22.634 7.718 17.900 1.00 70.75 111 LYS A N 1
ATOM 903 C CA . LYS A 1 111 ? -22.871 8.301 19.235 1.00 70.75 111 LYS A CA 1
ATOM 904 C C . LYS A 1 111 ? -24.044 9.284 19.305 1.00 70.75 111 LYS A C 1
ATOM 906 O O . LYS A 1 111 ? -24.585 9.459 20.377 1.00 70.75 111 LYS A O 1
ATOM 911 N N . LYS A 1 112 ? -24.416 9.934 18.196 1.00 66.69 112 LYS A N 1
ATOM 912 C CA . LYS A 1 112 ? -25.577 10.848 18.133 1.00 66.69 112 LYS A CA 1
ATOM 913 C C . LYS A 1 112 ? -26.917 10.136 17.910 1.00 66.69 112 LYS A C 1
ATOM 915 O O . LYS A 1 112 ? -27.949 10.795 17.898 1.00 66.69 112 LYS A O 1
ATOM 920 N N . LYS A 1 113 ? -26.889 8.833 17.625 1.00 60.34 113 LYS A N 1
ATOM 921 C CA . LYS A 1 113 ? -28.074 8.009 17.345 1.00 60.34 113 LYS A CA 1
ATOM 922 C C . LYS A 1 113 ? -28.459 7.118 18.538 1.00 60.34 113 LYS A C 1
ATOM 924 O O . LYS A 1 113 ? -29.385 6.325 18.407 1.00 60.34 113 LYS A O 1
ATOM 929 N N . LEU A 1 114 ? -27.711 7.238 19.637 1.00 53.28 114 LEU A N 1
ATOM 930 C CA . LEU A 1 114 ? -27.971 6.678 20.960 1.00 53.28 114 LEU A CA 1
ATOM 931 C C . LEU A 1 114 ? -28.363 7.837 21.882 1.00 53.28 114 LEU A C 1
ATOM 933 O O . LEU A 1 114 ? -29.216 7.609 22.758 1.00 53.28 114 LEU A O 1
#

Organism: NCBI:txid299467

pLDDT: mean 89.9, std 8.01, range [53.28, 97.38]